Protein AF-A0A7X2MKJ5-F1 (afdb_monomer_lite)

Radius of gyration: 17.14 Å; chains: 1; bounding box: 36×37×46 Å

InterPro domains:
  IPR000829 DAGK family [PF01219] (16-103)
  IPR000829 DAGK family [PS01069] (70-81)
  IPR000829 DAGK family [PTHR34299] (3-103)
  IPR033718 Diacylglycerol kinase, prokaryotic [cd14264] (10-103)
  IPR036945 Diacylglycerol kinase (DAGK) superfamily [G3DSA:1.10.287.3610] (1-103)

pLDDT: mean 90.4, std 9.23, range [49.97, 98.19]

Organism: Enterobacter agglomerans (NCBI:txid549)

Sequence (103 aa):
MANNATGLIRIVKAAGYSWQGLRAAWQHEAAFRQEALAALAAIVIACWLDVDVVSRILMIGAVVLVVIVEILNSAIEAVVDRIGQEHHPLAGRAKDMGSAAVL

Foldseek 3Di:
DPDPDDDPVVVVVVVVVVVVLLVCCCVPPPPLVVLVVVLVVQLVVLVVDPDDPVVSCVSNVVSVVLSVLSSVLVVQLVVLPVVDPDDDPVSVVSNVVSVVSSD

Secondary structure (DSSP, 8-state):
------HHHHHHHHHHHHHHHHHHHHHH-HHHHHHHHHHHHHHHHHHHS---HHHHHHHHHHHHHHHHHHHHHHHHHHHHHTT-SS--HHHHHHHHHHHHHH-

Structure (mmCIF, N/CA/C/O backbone):
data_AF-A0A7X2MKJ5-F1
#
_entry.id   AF-A0A7X2MKJ5-F1
#
loop_
_atom_site.group_PDB
_atom_site.id
_atom_site.type_symbol
_atom_site.label_atom_id
_atom_site.label_alt_id
_atom_site.label_comp_id
_atom_site.label_asym_id
_atom_site.label_entity_id
_atom_site.label_seq_id
_atom_site.pdbx_PDB_ins_code
_atom_site.Cartn_x
_atom_site.Cartn_y
_atom_site.Cartn_z
_atom_site.occupancy
_atom_site.B_iso_or_equiv
_atom_site.auth_seq_id
_atom_site.auth_comp_id
_atom_site.auth_asym_id
_atom_site.auth_atom_id
_atom_site.pdbx_PDB_model_num
ATOM 1 N N . MET A 1 1 ? -0.705 -9.150 20.136 1.00 50.31 1 MET A N 1
ATOM 2 C CA . MET A 1 1 ? -0.404 -10.333 20.978 1.00 50.31 1 MET A CA 1
ATOM 3 C C . MET A 1 1 ? 1.105 -10.435 21.142 1.00 50.31 1 MET A C 1
ATOM 5 O O . MET A 1 1 ? 1.797 -10.408 20.132 1.00 50.31 1 MET A O 1
ATOM 9 N N . ALA A 1 2 ? 1.624 -10.504 22.372 1.00 49.97 2 ALA A N 1
ATOM 10 C CA . ALA A 1 2 ? 3.057 -10.699 22.601 1.00 49.97 2 ALA A CA 1
ATOM 11 C C . ALA A 1 2 ? 3.465 -12.100 22.105 1.00 49.97 2 ALA A C 1
ATOM 13 O O . ALA A 1 2 ? 2.985 -13.112 22.613 1.00 49.97 2 ALA A O 1
ATOM 14 N N . ASN A 1 3 ? 4.276 -12.164 21.046 1.00 59.56 3 ASN A N 1
ATOM 15 C CA . ASN A 1 3 ? 4.669 -13.422 20.417 1.00 59.56 3 ASN A CA 1
ATOM 16 C C . ASN A 1 3 ? 5.967 -13.934 21.060 1.00 59.56 3 ASN A C 1
ATOM 18 O O . ASN A 1 3 ? 7.053 -13.563 20.628 1.00 59.56 3 ASN A O 1
ATOM 22 N N . ASN A 1 4 ? 5.858 -14.818 22.054 1.00 73.56 4 ASN A N 1
ATOM 23 C CA . ASN A 1 4 ? 7.003 -15.460 22.728 1.00 73.56 4 ASN A CA 1
ATOM 24 C C . ASN A 1 4 ? 7.721 -16.521 21.859 1.00 73.56 4 ASN A C 1
ATOM 26 O O . ASN A 1 4 ? 8.469 -17.349 22.371 1.00 73.56 4 ASN A O 1
ATOM 30 N N . ALA A 1 5 ? 7.473 -16.548 20.545 1.00 74.75 5 ALA A N 1
ATOM 31 C CA . ALA A 1 5 ? 8.117 -17.481 19.628 1.00 74.75 5 ALA A CA 1
ATOM 32 C C . ALA A 1 5 ? 9.522 -16.995 19.248 1.00 74.75 5 ALA A C 1
ATOM 34 O O . ALA A 1 5 ? 9.704 -15.842 18.855 1.00 74.75 5 ALA A O 1
ATOM 35 N N . THR A 1 6 ? 10.501 -17.894 19.301 1.00 81.56 6 THR A N 1
ATOM 36 C CA . THR A 1 6 ? 11.894 -17.649 18.903 1.00 81.56 6 THR A CA 1
ATOM 37 C C . THR A 1 6 ? 12.260 -18.456 17.650 1.00 81.56 6 THR A C 1
ATOM 39 O O . THR A 1 6 ? 11.545 -19.376 17.246 1.00 81.56 6 THR A O 1
ATOM 42 N N . GLY A 1 7 ? 13.353 -18.075 16.980 1.00 86.81 7 GLY A N 1
ATOM 43 C CA . GLY A 1 7 ? 13.875 -18.782 15.804 1.00 86.81 7 GLY A CA 1
ATOM 44 C C . GLY A 1 7 ? 12.925 -18.811 14.596 1.00 86.81 7 GLY A C 1
ATOM 45 O O . GLY A 1 7 ? 12.161 -17.872 14.359 1.00 86.81 7 GLY A O 1
ATOM 46 N N . LEU A 1 8 ? 12.966 -19.908 13.833 1.00 89.06 8 LEU A N 1
ATOM 47 C CA . LEU A 1 8 ? 12.167 -20.115 12.613 1.00 89.06 8 LEU A CA 1
ATOM 48 C C . LEU A 1 8 ? 10.653 -20.020 12.863 1.00 89.06 8 LEU A C 1
ATOM 50 O O . LEU A 1 8 ? 9.913 -19.505 12.027 1.00 89.06 8 LEU A O 1
ATOM 54 N N . ILE A 1 9 ? 10.193 -20.433 14.048 1.00 85.81 9 ILE A N 1
ATOM 55 C CA . ILE A 1 9 ? 8.777 -20.372 14.439 1.00 85.81 9 ILE A CA 1
ATOM 56 C C . ILE A 1 9 ? 8.288 -18.916 14.476 1.00 85.81 9 ILE A C 1
ATOM 58 O O . ILE A 1 9 ? 7.144 -18.634 14.113 1.00 85.81 9 ILE A O 1
ATOM 62 N N . ARG A 1 10 ? 9.152 -17.964 14.860 1.00 87.25 10 ARG A N 1
ATOM 63 C CA . ARG A 1 10 ? 8.816 -16.533 14.842 1.00 87.25 10 ARG A CA 1
ATOM 64 C C . ARG A 1 10 ? 8.599 -16.020 13.422 1.00 87.25 10 ARG A C 1
ATOM 66 O O . ARG A 1 10 ? 7.664 -15.257 13.210 1.00 87.25 10 ARG A O 1
ATOM 73 N N . ILE A 1 11 ? 9.441 -16.444 12.478 1.00 87.81 11 ILE A N 1
ATOM 74 C CA . ILE A 1 11 ? 9.372 -16.030 11.069 1.00 87.81 11 ILE A CA 1
ATOM 75 C C . ILE A 1 11 ? 8.066 -16.521 10.444 1.00 87.81 11 ILE A C 1
ATOM 77 O O . ILE A 1 11 ? 7.334 -15.725 9.863 1.00 87.81 11 ILE A O 1
ATOM 81 N N . VAL A 1 12 ? 7.724 -17.797 10.644 1.00 89.19 12 VAL A N 1
ATOM 82 C CA . VAL A 1 12 ? 6.468 -18.372 10.132 1.00 89.19 12 VAL A CA 1
ATOM 83 C C . VAL A 1 12 ? 5.252 -17.654 10.721 1.00 89.19 12 VAL A C 1
ATOM 85 O O . VAL A 1 12 ? 4.336 -17.285 9.989 1.00 89.19 12 VAL A O 1
ATOM 88 N N . LYS A 1 13 ? 5.250 -17.388 12.035 1.00 86.44 13 LYS A N 1
ATOM 89 C CA . LYS A 1 13 ? 4.164 -16.624 12.670 1.00 86.44 13 LYS A CA 1
ATOM 90 C C . LYS A 1 13 ? 4.069 -15.193 12.140 1.00 86.44 13 LYS A C 1
ATOM 92 O O . LYS A 1 13 ? 2.964 -14.728 11.890 1.00 86.44 13 LYS A O 1
ATOM 97 N N . ALA A 1 14 ? 5.199 -14.510 11.955 1.00 85.69 14 ALA A N 1
ATOM 98 C CA . ALA A 1 14 ? 5.227 -13.160 11.401 1.00 85.69 14 ALA A CA 1
ATOM 99 C C . ALA A 1 14 ? 4.658 -13.128 9.975 1.00 85.69 14 ALA A C 1
ATOM 101 O O . ALA A 1 14 ? 3.781 -12.315 9.705 1.00 85.69 14 ALA A O 1
ATOM 102 N N . ALA A 1 15 ? 5.060 -14.067 9.112 1.00 88.06 15 ALA A N 1
ATOM 103 C CA . ALA A 1 15 ? 4.486 -14.214 7.775 1.00 88.06 15 ALA A CA 1
ATOM 104 C C . ALA A 1 15 ? 2.969 -14.476 7.821 1.00 88.06 15 ALA A C 1
ATOM 106 O O . ALA A 1 15 ? 2.215 -13.898 7.040 1.00 88.06 15 ALA A O 1
ATOM 107 N N . GLY A 1 16 ? 2.506 -15.286 8.781 1.00 91.25 16 GLY A N 1
ATOM 108 C CA . GLY A 1 16 ? 1.080 -15.511 9.023 1.00 91.25 16 GLY A CA 1
ATOM 109 C C . GLY A 1 16 ? 0.317 -14.237 9.401 1.00 91.25 16 GLY A C 1
ATOM 110 O O . GLY A 1 16 ? -0.785 -14.023 8.898 1.00 91.25 16 GLY A O 1
ATOM 111 N N . TYR A 1 17 ? 0.893 -13.369 10.239 1.00 88.25 17 TYR A N 1
ATOM 112 C CA . TYR A 1 17 ? 0.285 -12.079 10.584 1.00 88.25 17 TYR A CA 1
ATOM 113 C C . TYR A 1 17 ? 0.281 -11.105 9.403 1.00 88.25 17 TYR A C 1
ATOM 115 O O . TYR A 1 17 ? -0.737 -10.457 9.165 1.00 88.25 17 TYR A O 1
ATOM 123 N N . SER A 1 18 ? 1.362 -11.049 8.621 1.00 90.44 18 SER A N 1
ATOM 124 C CA . SER A 1 18 ? 1.408 -10.245 7.394 1.00 90.44 18 SER A CA 1
ATOM 125 C C . SER A 1 18 ? 0.331 -10.680 6.397 1.00 90.44 18 SER A C 1
ATOM 127 O O . SER A 1 18 ? -0.372 -9.838 5.844 1.00 90.44 18 SER A O 1
ATOM 129 N N . TRP A 1 19 ? 0.139 -11.991 6.216 1.00 91.88 19 TRP A N 1
ATOM 130 C CA . TRP A 1 19 ? -0.919 -12.526 5.355 1.00 91.88 19 TRP A CA 1
ATOM 131 C C . TRP A 1 19 ? -2.322 -12.168 5.853 1.00 91.88 19 TRP A C 1
ATOM 133 O O . TRP A 1 19 ? -3.185 -11.800 5.060 1.00 91.88 19 TRP A O 1
ATOM 143 N N . GLN A 1 20 ? -2.556 -12.245 7.167 1.00 92.44 20 GLN A N 1
ATOM 144 C CA . GLN A 1 20 ? -3.828 -11.823 7.759 1.00 92.44 20 GLN A CA 1
ATOM 145 C C . GLN A 1 20 ? -4.099 -10.334 7.519 1.00 92.44 20 GLN A C 1
ATOM 147 O O . GLN A 1 20 ? -5.221 -9.994 7.155 1.00 92.44 20 GLN A O 1
ATOM 152 N N . GLY A 1 21 ? -3.085 -9.472 7.656 1.00 91.19 21 GLY A N 1
ATOM 153 C CA . GLY A 1 21 ? -3.200 -8.040 7.365 1.00 91.1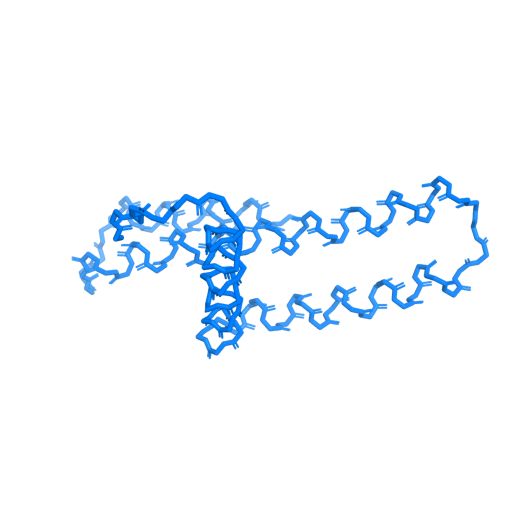9 21 GLY A CA 1
ATOM 154 C C . GLY A 1 21 ? -3.565 -7.762 5.905 1.00 91.19 21 GLY A C 1
ATOM 155 O O . GLY A 1 21 ? -4.545 -7.073 5.642 1.00 91.19 21 GLY A O 1
ATOM 156 N N . LEU A 1 22 ? -2.848 -8.373 4.955 1.00 92.12 22 LEU A N 1
ATOM 157 C CA . LEU A 1 22 ? -3.144 -8.233 3.521 1.00 92.12 22 LEU A CA 1
ATOM 158 C C . LEU A 1 22 ? -4.541 -8.745 3.161 1.00 92.12 22 LEU A C 1
ATOM 160 O O . LEU A 1 22 ? -5.264 -8.114 2.392 1.00 92.12 22 LEU A O 1
ATOM 164 N N . ARG A 1 23 ? -4.943 -9.883 3.735 1.00 93.56 23 ARG A N 1
ATOM 165 C CA . ARG A 1 23 ? -6.288 -10.427 3.535 1.00 93.56 23 ARG A CA 1
ATOM 166 C C . ARG A 1 23 ? -7.358 -9.489 4.090 1.00 93.56 23 ARG A C 1
ATOM 168 O O . ARG A 1 23 ? -8.384 -9.326 3.439 1.00 93.56 23 ARG A O 1
ATOM 175 N N . ALA A 1 24 ? -7.131 -8.896 5.261 1.00 92.62 24 ALA A N 1
ATOM 176 C CA . ALA A 1 24 ? -8.056 -7.940 5.858 1.00 92.62 24 ALA A CA 1
ATOM 177 C C . ALA A 1 24 ? -8.201 -6.691 4.978 1.00 92.62 24 ALA A C 1
ATOM 179 O O . ALA A 1 24 ? -9.330 -6.354 4.632 1.00 92.62 24 ALA A O 1
ATOM 180 N N . ALA A 1 25 ? -7.090 -6.091 4.533 1.00 92.06 25 ALA A N 1
ATOM 181 C CA . ALA A 1 25 ? -7.110 -4.958 3.605 1.00 92.06 25 ALA A CA 1
ATOM 182 C C . ALA A 1 25 ? -7.888 -5.306 2.323 1.00 92.06 25 ALA A C 1
ATOM 184 O O . ALA A 1 25 ? -8.810 -4.602 1.935 1.00 92.06 25 ALA A O 1
ATOM 185 N N . TRP A 1 26 ? -7.628 -6.471 1.720 1.00 92.62 26 TRP A N 1
ATOM 186 C CA . TRP A 1 26 ? -8.364 -6.910 0.530 1.00 92.62 26 TRP A CA 1
ATOM 187 C C . TRP A 1 26 ? -9.867 -7.114 0.765 1.00 92.62 26 TRP A C 1
ATOM 189 O O . TRP A 1 26 ? -10.682 -6.842 -0.118 1.00 92.62 26 TRP A O 1
ATOM 199 N N . GLN A 1 27 ? -10.265 -7.644 1.921 1.00 92.56 27 GLN A N 1
ATOM 200 C CA . GLN A 1 27 ? -11.668 -7.949 2.210 1.00 92.56 27 GLN A CA 1
ATOM 201 C C . GLN A 1 27 ? -12.467 -6.705 2.606 1.00 92.56 27 GLN A C 1
ATOM 203 O O . GLN A 1 27 ? -13.596 -6.542 2.137 1.00 92.56 27 GLN A O 1
ATOM 208 N N . HIS A 1 28 ? -11.885 -5.838 3.428 1.00 90.44 28 HIS A N 1
ATOM 209 C CA . HIS A 1 28 ? -12.589 -4.720 4.047 1.00 90.44 28 HIS A CA 1
ATOM 210 C C . HIS A 1 28 ? -12.427 -3.406 3.280 1.00 90.44 28 HIS A C 1
ATOM 212 O O . HIS A 1 28 ? -13.389 -2.646 3.222 1.00 90.44 28 HIS A O 1
ATOM 218 N N . GLU A 1 29 ? -11.308 -3.200 2.582 1.00 91.25 29 GLU A N 1
ATOM 219 C CA . GLU A 1 29 ? -11.000 -1.917 1.949 1.00 91.25 29 GLU A CA 1
ATOM 220 C C . GLU A 1 29 ? -11.198 -1.958 0.435 1.00 91.25 29 GLU A C 1
ATOM 222 O O . GLU A 1 29 ? -10.505 -2.650 -0.317 1.00 91.25 29 GLU A O 1
ATOM 227 N N . ALA A 1 30 ? -12.199 -1.211 -0.037 1.00 90.19 30 ALA A N 1
ATOM 228 C CA . ALA A 1 30 ? -12.478 -1.099 -1.464 1.00 90.19 30 ALA A CA 1
ATOM 229 C C . ALA A 1 30 ? -11.382 -0.320 -2.207 1.00 90.19 30 ALA A C 1
ATOM 231 O O . ALA A 1 30 ? -11.037 -0.722 -3.320 1.00 90.19 30 ALA A O 1
ATOM 232 N N . ALA A 1 31 ? -10.832 0.728 -1.583 1.00 88.31 31 ALA A N 1
ATOM 233 C CA . ALA A 1 31 ? -9.735 1.532 -2.120 1.00 88.31 31 ALA A CA 1
ATOM 234 C C . ALA A 1 31 ? -8.488 0.665 -2.351 1.00 88.31 31 ALA A C 1
ATOM 236 O O . ALA A 1 31 ? -8.068 0.507 -3.499 1.00 88.31 31 ALA A O 1
ATOM 237 N N . PHE A 1 32 ? -8.039 -0.071 -1.327 1.00 92.75 32 PHE A N 1
ATOM 238 C CA . PHE A 1 32 ? -6.946 -1.039 -1.458 1.00 92.75 32 PHE A CA 1
ATOM 239 C C . PHE A 1 32 ? -7.133 -2.032 -2.614 1.00 92.75 32 PHE A C 1
ATOM 241 O O . PHE A 1 32 ? -6.189 -2.301 -3.353 1.00 92.75 32 PHE A O 1
ATOM 248 N N . ARG A 1 33 ? -8.340 -2.583 -2.824 1.00 94.81 33 ARG A N 1
ATOM 249 C CA . ARG A 1 33 ? -8.585 -3.480 -3.973 1.00 94.81 33 ARG A CA 1
ATOM 250 C C . ARG A 1 33 ? -8.398 -2.773 -5.313 1.00 94.81 33 ARG A C 1
ATOM 252 O O . ARG A 1 33 ? -7.826 -3.362 -6.228 1.00 94.81 33 ARG A O 1
ATOM 259 N N . GLN A 1 34 ? -8.918 -1.555 -5.451 1.00 93.75 34 GLN A N 1
ATOM 260 C CA . GLN A 1 34 ? -8.808 -0.783 -6.691 1.00 93.75 34 GLN A CA 1
ATOM 261 C C . GLN A 1 34 ? -7.350 -0.431 -6.982 1.00 93.75 34 GLN A C 1
ATOM 263 O O . GLN A 1 34 ? -6.871 -0.683 -8.089 1.00 93.75 34 GLN A O 1
ATOM 268 N N . GLU A 1 35 ? -6.629 0.057 -5.978 1.00 94.31 35 GLU A N 1
ATOM 269 C CA . GLU A 1 35 ? -5.219 0.412 -6.106 1.00 94.31 35 GLU A CA 1
ATOM 270 C C . GLU A 1 35 ? -4.328 -0.801 -6.341 1.00 94.31 35 GLU A C 1
ATOM 272 O O . GLU A 1 35 ? -3.475 -0.760 -7.220 1.00 94.31 35 GLU A O 1
ATOM 277 N N . ALA A 1 36 ? -4.552 -1.920 -5.650 1.00 93.88 36 ALA A N 1
ATOM 278 C CA . ALA A 1 36 ? -3.789 -3.145 -5.876 1.00 93.88 36 ALA A CA 1
ATOM 279 C C . ALA A 1 36 ? -3.994 -3.704 -7.297 1.00 93.88 36 ALA A C 1
ATOM 281 O O . ALA A 1 36 ? -3.046 -4.200 -7.912 1.00 93.88 36 ALA A O 1
ATOM 282 N N . LEU A 1 37 ? -5.210 -3.609 -7.848 1.00 96.56 37 LEU A N 1
ATOM 283 C CA . LEU A 1 37 ? -5.480 -3.991 -9.238 1.00 96.56 37 LEU A CA 1
ATOM 284 C C . LEU A 1 37 ? -4.823 -3.026 -10.235 1.00 96.56 37 LEU A C 1
ATOM 286 O O . LEU A 1 37 ? -4.234 -3.479 -11.220 1.00 96.56 37 LEU A O 1
ATOM 290 N N . ALA A 1 38 ? -4.878 -1.718 -9.975 1.00 96.38 38 ALA A N 1
ATOM 291 C CA . ALA A 1 38 ? -4.194 -0.715 -10.789 1.00 96.38 38 ALA A CA 1
ATOM 292 C C . ALA A 1 38 ? -2.667 -0.897 -10.743 1.00 96.38 38 ALA A C 1
ATOM 294 O O . ALA A 1 38 ? -2.009 -0.870 -11.782 1.00 96.38 38 ALA A O 1
ATOM 295 N N . ALA A 1 39 ? -2.115 -1.176 -9.563 1.00 96.38 39 ALA A N 1
ATOM 296 C CA . ALA A 1 39 ? -0.711 -1.484 -9.344 1.00 96.38 39 ALA A CA 1
ATOM 297 C C . ALA A 1 39 ? -0.280 -2.731 -10.123 1.00 96.38 39 ALA A C 1
ATOM 299 O O . ALA A 1 39 ? 0.746 -2.713 -10.803 1.00 96.38 39 ALA A O 1
ATOM 300 N N . LEU A 1 40 ? -1.086 -3.798 -10.093 1.00 97.31 40 LEU A N 1
ATOM 301 C CA . LEU A 1 40 ? -0.830 -5.000 -10.886 1.00 97.31 40 LEU A CA 1
ATOM 302 C C . LEU A 1 40 ? -0.778 -4.680 -12.387 1.00 97.31 40 LEU A C 1
ATOM 304 O O . LEU A 1 40 ? 0.158 -5.100 -13.069 1.00 97.31 40 LEU A O 1
ATOM 308 N N . ALA A 1 41 ? -1.740 -3.906 -12.896 1.00 98.06 41 ALA A N 1
ATOM 309 C CA . ALA A 1 41 ? -1.744 -3.478 -14.294 1.00 98.06 41 ALA A CA 1
ATOM 310 C C . ALA A 1 41 ? -0.509 -2.623 -14.636 1.00 98.06 41 ALA A C 1
ATOM 312 O O . ALA A 1 41 ? 0.152 -2.876 -15.645 1.00 98.06 41 ALA A O 1
ATOM 313 N N . ALA A 1 42 ? -0.144 -1.669 -13.776 1.00 97.75 42 ALA A N 1
ATOM 314 C CA . ALA A 1 42 ? 1.026 -0.814 -13.956 1.00 97.75 42 ALA A CA 1
ATOM 315 C C . ALA A 1 42 ? 2.341 -1.612 -13.968 1.00 97.75 42 ALA A C 1
ATOM 317 O O . ALA A 1 42 ? 3.204 -1.351 -14.805 1.00 97.75 42 ALA A O 1
ATOM 318 N N . ILE A 1 43 ? 2.483 -2.623 -13.104 1.00 97.69 43 ILE A N 1
ATOM 319 C CA . ILE A 1 43 ? 3.654 -3.514 -13.086 1.00 97.69 43 ILE A CA 1
ATOM 320 C C . ILE A 1 43 ? 3.739 -4.332 -14.379 1.00 97.69 43 ILE A C 1
ATOM 322 O O . ILE A 1 43 ? 4.820 -4.449 -14.956 1.00 97.69 43 ILE A O 1
ATOM 326 N N . VAL A 1 44 ? 2.617 -4.870 -14.871 1.00 98.12 44 VAL A N 1
ATOM 327 C CA . VAL A 1 44 ? 2.585 -5.596 -16.154 1.00 98.12 44 VAL A CA 1
ATOM 328 C C . VAL A 1 44 ? 3.025 -4.682 -17.301 1.00 98.12 44 VAL A C 1
ATOM 330 O O . VAL A 1 44 ? 3.863 -5.081 -18.110 1.00 98.12 44 VAL A O 1
ATOM 333 N N . ILE A 1 45 ? 2.528 -3.443 -17.333 1.00 98.00 45 ILE A N 1
ATOM 334 C CA . ILE A 1 45 ? 2.921 -2.437 -18.329 1.00 98.00 45 ILE A CA 1
ATOM 335 C C . ILE A 1 45 ? 4.416 -2.107 -18.213 1.00 98.00 45 ILE A C 1
ATOM 337 O O . ILE A 1 45 ? 5.118 -2.131 -19.221 1.00 98.00 45 ILE A O 1
ATOM 341 N N . ALA A 1 46 ? 4.930 -1.866 -17.003 1.00 97.31 46 ALA A N 1
ATOM 342 C CA . ALA A 1 46 ? 6.346 -1.575 -16.767 1.00 97.31 46 ALA A CA 1
ATOM 343 C C . ALA A 1 46 ? 7.266 -2.724 -17.217 1.00 97.31 46 ALA A C 1
ATOM 345 O O . ALA A 1 46 ? 8.355 -2.488 -17.738 1.00 97.31 46 ALA A O 1
ATOM 346 N N . CYS A 1 47 ? 6.828 -3.975 -17.050 1.00 96.69 47 CYS A N 1
ATOM 347 C CA . CYS A 1 47 ? 7.557 -5.148 -17.527 1.00 96.69 47 CYS A CA 1
ATOM 348 C C . CYS A 1 47 ? 7.533 -5.298 -19.056 1.00 96.69 47 CYS A C 1
ATOM 350 O O . CYS A 1 47 ? 8.482 -5.852 -19.620 1.00 96.69 47 CYS A O 1
ATOM 352 N N . TRP A 1 48 ? 6.468 -4.833 -19.712 1.00 97.81 48 TRP A N 1
ATOM 353 C CA . TRP A 1 48 ? 6.314 -4.903 -21.165 1.00 97.81 48 TRP A CA 1
ATOM 354 C C . TRP A 1 48 ? 7.042 -3.774 -21.905 1.00 97.81 48 TRP A C 1
ATOM 356 O O . TRP A 1 48 ? 7.465 -3.962 -23.043 1.00 97.81 48 TRP A O 1
ATOM 366 N N . LEU A 1 49 ? 7.219 -2.621 -21.258 1.00 97.31 49 LEU A N 1
ATOM 367 C CA . LEU A 1 49 ? 7.865 -1.450 -21.843 1.00 97.31 49 LEU A CA 1
ATOM 368 C C . LEU A 1 49 ? 9.359 -1.695 -22.121 1.00 97.31 49 LEU A C 1
ATOM 370 O O . LEU A 1 49 ? 10.086 -2.226 -21.276 1.00 97.31 49 LEU A O 1
ATOM 374 N N . ASP A 1 50 ? 9.830 -1.258 -23.289 1.00 97.62 50 ASP A N 1
ATOM 375 C CA . ASP A 1 50 ? 11.251 -1.293 -23.648 1.00 97.62 50 ASP A CA 1
ATOM 376 C C . ASP A 1 50 ? 11.984 -0.090 -23.035 1.00 97.62 50 ASP A C 1
ATOM 378 O O . ASP A 1 50 ? 12.152 0.961 -23.650 1.00 97.62 50 ASP A O 1
ATOM 382 N N . VAL A 1 51 ? 12.331 -0.226 -21.757 1.00 97.56 51 VAL A N 1
ATOM 383 C CA . VAL A 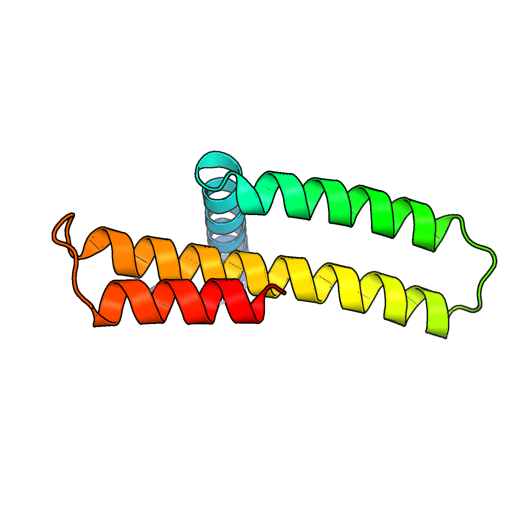1 51 ? 13.080 0.757 -20.967 1.00 97.56 51 VAL A CA 1
ATOM 384 C C . VAL A 1 51 ? 14.244 0.079 -20.266 1.00 97.56 51 VAL A C 1
ATOM 386 O O . VAL A 1 51 ? 14.222 -1.133 -20.022 1.00 97.56 51 VAL A O 1
ATOM 389 N N . ASP A 1 52 ? 15.251 0.867 -19.899 1.00 98.06 52 ASP A N 1
ATOM 390 C CA . ASP A 1 52 ? 16.392 0.354 -19.158 1.00 98.06 52 ASP A CA 1
ATOM 391 C C . ASP A 1 52 ? 15.981 -0.195 -17.778 1.00 98.06 52 ASP A C 1
ATOM 393 O O . ASP A 1 52 ? 14.921 0.107 -17.217 1.00 98.06 52 ASP A O 1
ATOM 397 N N . VAL A 1 53 ? 16.857 -1.029 -17.218 1.00 97.62 53 VAL A N 1
ATOM 398 C CA . VAL A 1 53 ? 16.602 -1.748 -15.966 1.00 97.62 53 VAL A CA 1
ATOM 399 C C . VAL A 1 53 ? 16.357 -0.792 -14.798 1.00 97.62 53 VAL A C 1
ATOM 401 O O . VAL A 1 53 ? 15.507 -1.080 -13.955 1.00 97.62 53 VAL A O 1
ATOM 404 N N . VAL A 1 54 ? 17.061 0.341 -14.740 1.00 98.19 54 VAL A N 1
ATOM 405 C CA . VAL A 1 54 ? 16.927 1.293 -13.631 1.00 98.19 54 VAL A CA 1
ATOM 406 C C . VAL A 1 54 ? 15.566 1.973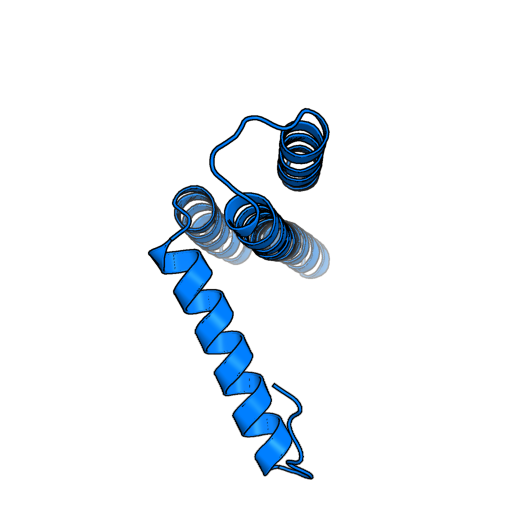 -13.704 1.00 98.19 54 VAL A C 1
ATOM 408 O O . VAL A 1 54 ? 14.842 1.973 -12.709 1.00 98.19 54 VAL A O 1
ATOM 411 N N . SER A 1 55 ? 15.170 2.458 -14.882 1.00 97.94 55 SER A N 1
ATOM 412 C CA . SER A 1 55 ? 13.840 3.042 -15.096 1.00 97.94 55 SER A CA 1
ATOM 413 C C . SER A 1 55 ? 12.722 2.062 -14.734 1.00 97.94 55 SER A C 1
ATOM 415 O O . SER A 1 55 ? 11.793 2.422 -14.010 1.00 97.94 55 SER A O 1
ATOM 417 N N . ARG A 1 56 ? 12.842 0.792 -15.143 1.00 98.12 56 ARG A N 1
ATOM 418 C CA . ARG A 1 56 ? 11.870 -0.256 -14.792 1.00 98.12 56 ARG A CA 1
ATOM 419 C C . ARG A 1 56 ? 11.762 -0.474 -13.282 1.00 98.12 56 ARG A C 1
ATOM 421 O O . ARG A 1 56 ? 10.653 -0.567 -12.756 1.00 98.12 56 ARG A O 1
ATOM 428 N N . ILE A 1 57 ? 12.897 -0.547 -12.583 1.00 97.94 57 ILE A N 1
ATOM 429 C CA . ILE A 1 57 ? 12.931 -0.698 -11.121 1.00 97.94 57 ILE A CA 1
ATOM 430 C C . ILE A 1 57 ? 12.280 0.508 -10.442 1.00 97.94 57 ILE A C 1
ATOM 432 O O . ILE A 1 57 ? 11.504 0.315 -9.511 1.00 97.94 57 ILE A O 1
ATOM 436 N N . LEU A 1 58 ? 12.548 1.730 -10.910 1.00 98.19 58 LEU A N 1
ATOM 437 C CA . LEU A 1 58 ? 11.945 2.944 -10.354 1.00 98.19 58 LEU A CA 1
ATOM 438 C C . LEU A 1 58 ? 10.426 2.973 -10.558 1.00 98.19 58 LEU A C 1
ATOM 440 O O . LEU A 1 58 ? 9.701 3.294 -9.619 1.00 98.19 58 LEU A O 1
ATOM 444 N N . MET A 1 59 ? 9.934 2.576 -11.736 1.00 98.00 59 MET A N 1
ATOM 445 C CA . MET A 1 59 ? 8.495 2.484 -12.013 1.00 98.00 59 MET A CA 1
ATOM 446 C C . MET A 1 59 ? 7.805 1.471 -11.095 1.00 98.00 59 MET A C 1
ATOM 448 O O . MET A 1 59 ? 6.814 1.796 -10.444 1.00 98.00 59 MET A O 1
ATOM 452 N N . ILE A 1 60 ? 8.344 0.249 -11.009 1.00 97.75 60 ILE A N 1
ATOM 453 C CA . ILE A 1 60 ? 7.790 -0.795 -10.136 1.00 97.75 60 ILE A CA 1
ATOM 454 C C . ILE A 1 60 ? 7.891 -0.366 -8.668 1.00 97.75 60 ILE A C 1
ATOM 456 O O . ILE A 1 60 ? 6.940 -0.538 -7.911 1.00 97.75 60 ILE A O 1
ATOM 460 N N . GLY A 1 61 ? 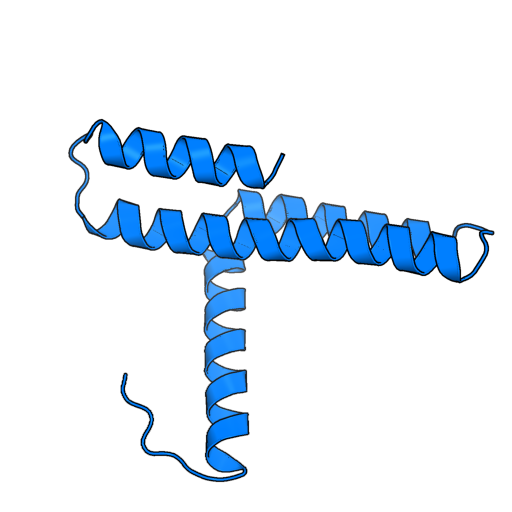9.018 0.222 -8.266 1.00 97.75 61 GLY A N 1
ATOM 461 C CA . GLY A 1 61 ? 9.252 0.708 -6.909 1.00 97.75 61 GLY A CA 1
ATOM 462 C C . GLY A 1 61 ? 8.261 1.791 -6.489 1.00 97.75 61 GLY A C 1
ATOM 463 O O . GLY A 1 61 ? 7.728 1.717 -5.385 1.00 97.75 61 GLY A O 1
ATOM 464 N N . ALA A 1 62 ? 7.959 2.744 -7.374 1.00 96.75 62 ALA A N 1
ATOM 465 C CA . ALA A 1 62 ? 6.952 3.773 -7.126 1.00 96.75 62 ALA A CA 1
ATOM 466 C C . ALA A 1 62 ? 5.558 3.161 -6.921 1.00 96.75 62 ALA A C 1
ATOM 468 O O . ALA A 1 62 ? 4.876 3.491 -5.957 1.00 96.75 62 ALA A O 1
ATOM 469 N N . VAL A 1 63 ? 5.166 2.205 -7.768 1.00 96.69 63 VAL A N 1
ATOM 470 C CA . VAL A 1 63 ? 3.876 1.506 -7.643 1.00 96.69 63 VAL A CA 1
ATOM 471 C C . VAL A 1 63 ? 3.792 0.699 -6.342 1.00 96.69 63 VAL A C 1
ATOM 473 O O . VAL A 1 63 ? 2.778 0.732 -5.649 1.00 96.69 63 VAL A O 1
ATOM 476 N N . VAL A 1 64 ? 4.863 -0.009 -5.977 1.00 96.12 64 VAL A N 1
ATOM 477 C CA . VAL A 1 64 ? 4.930 -0.758 -4.713 1.00 96.12 64 VAL A CA 1
ATOM 478 C C . VAL A 1 64 ? 4.838 0.179 -3.507 1.00 96.12 64 VAL A C 1
ATOM 480 O O . VAL A 1 64 ? 4.192 -0.174 -2.522 1.00 96.12 64 VAL A O 1
ATOM 483 N N . LEU A 1 65 ? 5.447 1.367 -3.576 1.00 96.38 65 LEU A N 1
ATOM 484 C CA . LEU A 1 65 ? 5.363 2.359 -2.506 1.00 96.38 65 LEU A CA 1
ATOM 485 C C . LEU A 1 65 ? 3.917 2.807 -2.265 1.00 96.38 65 LEU A C 1
ATOM 487 O O . LEU A 1 65 ? 3.505 2.830 -1.109 1.00 96.38 65 LEU A O 1
ATOM 491 N N . VAL A 1 66 ? 3.142 3.074 -3.321 1.00 95.44 66 VAL A N 1
ATOM 492 C CA . VAL A 1 66 ? 1.715 3.431 -3.197 1.00 95.44 66 VAL A CA 1
ATOM 493 C C . VAL A 1 66 ? 0.947 2.333 -2.457 1.00 95.44 66 VAL A C 1
ATOM 495 O O . VAL A 1 66 ? 0.300 2.609 -1.453 1.00 95.44 66 VAL A O 1
ATOM 498 N N . VAL A 1 67 ? 1.120 1.063 -2.849 1.00 95.12 67 VAL A N 1
ATOM 499 C CA . VAL A 1 67 ? 0.461 -0.074 -2.173 1.00 95.12 67 VAL A CA 1
ATOM 500 C C . VAL A 1 67 ? 0.847 -0.168 -0.690 1.00 95.12 67 VAL A C 1
ATOM 502 O O . VAL A 1 67 ? 0.013 -0.508 0.148 1.00 95.12 67 VAL A O 1
ATOM 505 N N . ILE A 1 68 ? 2.106 0.122 -0.340 1.00 95.12 68 ILE A N 1
ATOM 506 C CA . ILE A 1 68 ? 2.550 0.153 1.062 1.00 95.12 68 ILE A CA 1
ATOM 507 C C . ILE A 1 68 ? 1.844 1.276 1.824 1.00 95.12 68 ILE A C 1
ATOM 509 O O . ILE A 1 68 ? 1.362 1.037 2.932 1.00 95.12 68 ILE A O 1
ATOM 513 N N . VAL A 1 69 ? 1.798 2.481 1.255 1.00 95.81 69 VAL A N 1
ATOM 514 C CA . VAL A 1 69 ? 1.157 3.636 1.894 1.00 95.81 69 VAL A CA 1
ATOM 515 C C . VAL A 1 69 ? -0.339 3.394 2.078 1.00 95.81 69 VAL A C 1
ATOM 517 O O . VAL A 1 69 ? -0.854 3.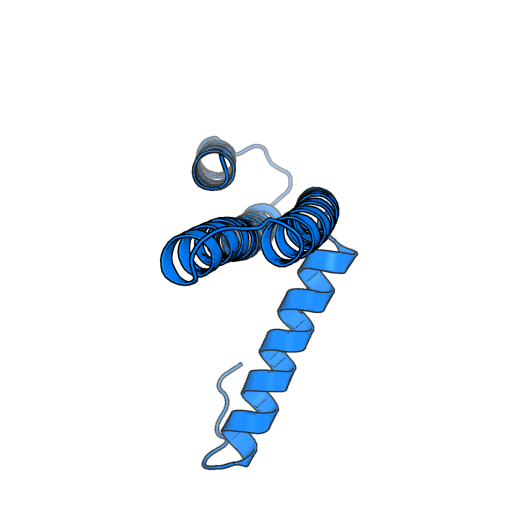677 3.155 1.00 95.81 69 VAL A O 1
ATOM 520 N N . GLU A 1 70 ? -1.004 2.759 1.118 1.00 94.88 70 GLU A N 1
ATOM 521 C CA . GLU A 1 70 ? -2.422 2.414 1.230 1.00 94.88 70 GLU A CA 1
ATOM 522 C C . GLU A 1 70 ? -2.689 1.380 2.336 1.00 94.88 70 GLU A C 1
ATOM 524 O O . GLU A 1 70 ? -3.605 1.553 3.136 1.00 94.88 70 GLU A O 1
ATOM 529 N N . ILE A 1 71 ? -1.838 0.356 2.498 1.00 94.06 71 ILE A N 1
ATOM 530 C CA . ILE A 1 71 ? -1.949 -0.580 3.639 1.00 94.06 71 ILE A CA 1
ATOM 531 C C . ILE A 1 71 ? -1.807 0.161 4.977 1.00 94.06 71 ILE A C 1
ATOM 533 O O . ILE A 1 71 ? -2.496 -0.166 5.949 1.00 94.06 71 ILE A O 1
ATOM 537 N N . LEU A 1 72 ? -0.900 1.141 5.050 1.00 94.38 72 LEU A N 1
ATOM 538 C CA . LEU A 1 72 ? -0.734 1.972 6.242 1.00 94.38 72 LEU A CA 1
ATOM 539 C C . LEU A 1 72 ? -1.962 2.860 6.475 1.00 94.38 72 LEU A C 1
ATOM 541 O O . LEU A 1 72 ? -2.413 2.952 7.618 1.00 94.38 72 LEU A O 1
ATOM 545 N N . ASN A 1 73 ? -2.522 3.455 5.419 1.00 94.50 73 ASN A N 1
ATOM 546 C CA . ASN A 1 73 ? -3.749 4.241 5.485 1.00 94.50 73 ASN A CA 1
ATOM 547 C C . ASN A 1 73 ? -4.917 3.392 6.014 1.00 94.50 73 ASN A C 1
ATOM 549 O O . ASN A 1 73 ? -5.506 3.734 7.039 1.00 94.50 73 ASN A O 1
ATOM 553 N N . SER A 1 74 ? -5.152 2.212 5.435 1.00 92.00 74 SER A N 1
ATOM 554 C CA . SER A 1 74 ? -6.165 1.257 5.906 1.00 92.00 74 SER A CA 1
ATOM 555 C C . SER A 1 74 ? -5.976 0.863 7.377 1.00 92.00 74 SER A C 1
ATOM 557 O O . SER A 1 74 ? -6.938 0.719 8.132 1.00 92.00 74 SER A O 1
ATOM 559 N N . ALA A 1 75 ? -4.728 0.690 7.826 1.00 92.19 75 ALA A N 1
ATOM 560 C CA . ALA A 1 75 ? -4.443 0.387 9.227 1.00 92.19 75 ALA A CA 1
ATOM 561 C C . ALA A 1 75 ? -4.794 1.560 10.159 1.00 92.19 75 ALA A C 1
ATOM 563 O O . ALA A 1 75 ? -5.311 1.332 11.257 1.00 92.19 75 ALA A O 1
ATOM 564 N N . ILE A 1 76 ? -4.530 2.801 9.736 1.00 91.62 76 ILE A N 1
ATOM 565 C CA . ILE A 1 76 ? -4.925 4.012 10.470 1.00 91.62 76 ILE A CA 1
ATOM 566 C C . ILE A 1 76 ? -6.450 4.111 10.521 1.00 91.62 76 ILE A C 1
ATOM 568 O O . ILE A 1 76 ? -6.998 4.287 11.610 1.00 91.62 76 ILE A O 1
ATOM 572 N N . GLU A 1 77 ? -7.135 3.933 9.393 1.00 90.50 77 GLU A N 1
ATOM 573 C CA . GLU A 1 77 ? -8.599 3.952 9.314 1.00 90.50 77 GLU A CA 1
ATOM 574 C C . GLU A 1 77 ? -9.229 2.913 10.244 1.00 90.50 77 GLU A C 1
ATOM 576 O O . GLU A 1 77 ? -10.068 3.272 11.070 1.00 90.50 77 GLU A O 1
ATOM 581 N N . ALA A 1 78 ? -8.738 1.670 10.238 1.00 91.06 78 ALA A N 1
ATOM 582 C CA . ALA A 1 78 ? -9.223 0.618 11.132 1.00 91.06 78 ALA A CA 1
ATOM 583 C C . ALA A 1 78 ? -9.049 0.964 12.625 1.00 91.06 78 ALA A C 1
ATOM 585 O O . ALA A 1 78 ? -9.890 0.613 13.461 1.00 91.06 78 ALA A O 1
ATOM 586 N N . VAL A 1 79 ? -7.957 1.648 12.989 1.00 91.06 79 VAL A N 1
ATOM 587 C CA . VAL A 1 79 ? -7.732 2.119 14.365 1.00 91.06 79 VAL A CA 1
ATOM 588 C C . VAL A 1 79 ? -8.674 3.268 14.713 1.00 91.06 79 VAL A C 1
ATOM 590 O O . VAL A 1 79 ? -9.236 3.271 15.811 1.00 91.06 79 VAL A O 1
ATOM 593 N N . VAL A 1 80 ? -8.853 4.222 13.800 1.00 90.12 80 VAL A N 1
ATOM 594 C CA . VAL A 1 80 ? -9.735 5.380 13.983 1.00 90.12 80 VAL A CA 1
ATOM 595 C C . VAL A 1 80 ? -11.196 4.931 14.105 1.00 90.12 80 VAL A C 1
ATOM 597 O O . VAL A 1 80 ? -11.884 5.354 15.034 1.00 90.12 80 VAL A O 1
ATOM 600 N N . ASP A 1 81 ? -11.641 4.000 13.263 1.00 87.25 81 ASP A N 1
ATOM 601 C CA . ASP A 1 81 ? -13.023 3.503 13.225 1.00 87.25 81 ASP A CA 1
ATOM 602 C C . ASP A 1 81 ? -13.405 2.657 14.436 1.00 87.25 81 ASP A C 1
ATOM 604 O O . ASP A 1 81 ? -14.576 2.585 14.818 1.00 87.25 81 ASP A O 1
AT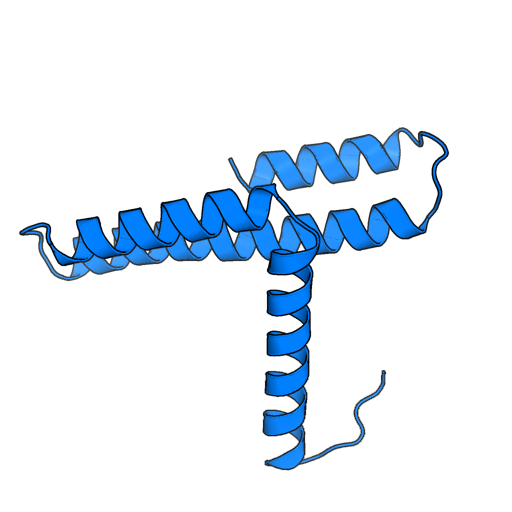OM 608 N N . ARG A 1 82 ? -12.418 2.065 15.113 1.00 88.12 82 ARG A N 1
ATOM 609 C CA . ARG A 1 82 ? -12.642 1.353 16.374 1.00 88.12 82 ARG A CA 1
ATOM 610 C C . ARG A 1 82 ? -13.101 2.280 17.510 1.00 88.12 82 ARG A C 1
ATOM 612 O O . ARG A 1 82 ? -13.714 1.790 18.458 1.00 88.12 82 ARG A O 1
ATOM 619 N N . ILE A 1 83 ? -12.772 3.574 17.473 1.00 80.69 83 ILE A N 1
ATOM 620 C CA . ILE A 1 83 ? -12.977 4.496 18.608 1.00 80.69 83 ILE A CA 1
ATOM 621 C C . ILE A 1 83 ? -14.454 4.922 18.753 1.00 80.69 83 ILE A C 1
ATOM 623 O O . ILE A 1 83 ? -14.875 5.244 19.863 1.00 80.69 83 ILE A O 1
ATOM 627 N N . GLY A 1 84 ? -15.268 4.833 17.693 1.00 67.69 84 GLY A N 1
ATOM 628 C CA . GLY A 1 84 ? -16.718 5.065 17.738 1.00 67.69 84 GLY A CA 1
ATOM 629 C C . GLY A 1 84 ? -17.270 5.718 16.466 1.00 67.69 84 GLY A C 1
ATOM 630 O O . GLY A 1 84 ? -16.523 6.279 15.675 1.00 67.69 84 GLY A O 1
ATOM 631 N N . GLN A 1 85 ? -18.593 5.659 16.276 1.00 64.69 85 GLN A N 1
ATOM 632 C CA . GLN A 1 85 ? -19.309 6.258 15.128 1.00 64.69 85 GLN A CA 1
ATOM 633 C C . GLN A 1 85 ? -19.557 7.771 15.293 1.00 64.69 85 GLN A C 1
ATOM 635 O O . GLN A 1 85 ? -20.100 8.425 14.402 1.00 64.69 85 GLN A O 1
ATOM 640 N N . GLU A 1 86 ? -19.194 8.336 16.446 1.00 71.88 86 GLU A N 1
ATOM 641 C CA . GLU A 1 86 ? -19.333 9.763 16.711 1.00 71.88 86 GLU A CA 1
ATOM 642 C C . GLU A 1 86 ? -18.271 10.535 15.927 1.00 71.88 86 GLU A C 1
ATOM 644 O O . GLU A 1 86 ? -17.073 10.271 16.037 1.00 71.88 86 GLU A O 1
ATOM 649 N N . HIS A 1 87 ? -18.712 11.495 15.116 1.00 71.19 87 HIS A N 1
ATOM 650 C CA . HIS A 1 87 ? -17.809 12.308 14.312 1.00 71.19 87 HIS A CA 1
ATOM 651 C C . HIS A 1 87 ? -16.904 13.150 15.220 1.00 71.19 87 HIS A C 1
ATOM 653 O O . HIS A 1 87 ? -17.318 14.176 15.759 1.00 71.19 87 HIS A O 1
ATOM 659 N N . HIS A 1 88 ? -15.647 12.727 15.370 1.00 85.00 88 HIS A N 1
ATOM 660 C CA . HIS A 1 88 ? -14.636 13.485 16.094 1.00 85.00 88 HIS A CA 1
ATOM 661 C C . HIS A 1 88 ? -13.747 14.261 15.107 1.00 85.00 88 HIS A C 1
ATOM 663 O O . HIS A 1 88 ? -13.151 13.648 14.218 1.00 85.00 88 HIS A O 1
ATOM 669 N N . PRO A 1 89 ? -13.555 15.584 15.269 1.00 88.12 89 PRO A N 1
ATOM 670 C CA . PRO A 1 89 ? -12.757 16.386 14.335 1.00 88.12 89 PRO A CA 1
ATOM 671 C C . PRO A 1 89 ? -11.329 15.864 14.110 1.00 88.12 89 PRO A C 1
ATOM 673 O O . PRO A 1 89 ? -10.796 15.959 13.009 1.00 88.12 89 PRO A O 1
ATOM 676 N N . LEU A 1 90 ? -10.698 15.289 15.142 1.00 88.94 90 LEU A N 1
ATOM 677 C CA . LEU A 1 90 ? -9.364 14.683 15.008 1.00 88.94 90 LEU A CA 1
ATOM 678 C C . LEU A 1 90 ? -9.374 13.352 14.244 1.00 88.94 90 LEU A C 1
ATOM 680 O O . LEU A 1 90 ? -8.396 13.056 13.568 1.00 88.94 90 LEU A O 1
ATOM 684 N N . ALA A 1 91 ? -10.456 12.573 14.337 1.00 89.50 91 ALA A N 1
ATOM 685 C CA . ALA A 1 91 ? -10.606 11.331 13.582 1.00 89.50 91 ALA A CA 1
ATOM 686 C C . ALA A 1 91 ? -10.719 11.633 12.082 1.00 89.50 91 ALA A C 1
ATOM 688 O O . ALA A 1 91 ? -10.013 11.017 11.291 1.00 89.50 91 ALA A O 1
ATOM 689 N N . GLY A 1 92 ? -11.514 12.649 11.717 1.00 88.69 92 GLY A N 1
ATOM 690 C CA . GLY A 1 92 ? -11.587 13.149 10.340 1.00 88.69 92 GLY A CA 1
ATOM 691 C C . GLY A 1 92 ? -10.214 13.564 9.811 1.00 88.69 92 GLY A C 1
ATOM 692 O O . GLY A 1 92 ? -9.746 13.005 8.830 1.00 88.69 92 GLY A O 1
ATOM 693 N N . ARG A 1 93 ? -9.492 14.422 10.546 1.00 92.00 93 ARG A N 1
ATOM 694 C CA . ARG A 1 93 ? -8.136 14.852 10.152 1.00 92.00 93 ARG A CA 1
ATOM 695 C C . ARG A 1 93 ? -7.153 13.693 9.982 1.00 92.00 93 ARG A C 1
ATOM 697 O O . ARG A 1 93 ? -6.302 13.756 9.103 1.00 92.00 93 ARG A O 1
ATOM 704 N N . ALA A 1 94 ? -7.222 12.670 10.836 1.00 91.69 94 ALA A N 1
ATOM 705 C CA . ALA A 1 94 ? -6.353 11.500 10.719 1.00 91.69 94 ALA A CA 1
ATOM 706 C C . ALA A 1 94 ? -6.603 10.744 9.406 1.00 91.69 94 ALA A C 1
ATOM 708 O O . ALA A 1 94 ? -5.639 10.394 8.730 1.00 91.69 94 ALA A O 1
ATOM 709 N N . LYS A 1 95 ? -7.875 10.561 9.029 1.00 91.06 95 LYS A N 1
ATOM 710 C CA . LYS A 1 95 ? -8.259 9.963 7.744 1.00 91.06 95 LYS A CA 1
ATOM 711 C C . LYS A 1 95 ? -7.843 10.839 6.566 1.00 91.06 95 LYS A C 1
ATOM 713 O O . LYS A 1 95 ? -7.191 10.345 5.660 1.00 91.06 95 LYS A O 1
ATOM 718 N N . ASP A 1 96 ? -8.108 12.144 6.632 1.00 93.56 96 ASP A N 1
ATOM 719 C CA . ASP A 1 96 ? -7.748 13.087 5.565 1.00 93.56 96 ASP A CA 1
ATOM 720 C C . ASP A 1 96 ? -6.237 13.080 5.286 1.00 93.56 96 ASP A C 1
ATOM 722 O O . ASP A 1 96 ? -5.810 13.057 4.134 1.00 93.56 96 ASP A O 1
ATOM 726 N N . MET A 1 97 ? -5.412 13.074 6.339 1.00 94.50 97 MET A N 1
ATOM 727 C CA . MET A 1 97 ? -3.954 12.991 6.202 1.00 94.50 97 MET A CA 1
ATOM 728 C C . MET A 1 97 ? -3.494 11.633 5.665 1.00 94.50 97 MET A C 1
ATOM 730 O O . MET A 1 97 ? -2.542 11.588 4.889 1.00 94.50 97 MET A O 1
ATOM 734 N N . GLY A 1 98 ? -4.151 10.545 6.076 1.00 92.94 98 GLY A N 1
ATOM 735 C CA . GLY A 1 98 ? -3.885 9.206 5.561 1.00 92.94 98 GLY A CA 1
ATOM 736 C C . GLY A 1 98 ? -4.169 9.113 4.062 1.00 92.94 98 GLY A C 1
ATOM 737 O O . GLY A 1 98 ? -3.272 8.773 3.295 1.00 92.94 98 GLY A O 1
ATOM 738 N N . SER A 1 99 ? -5.353 9.549 3.628 1.00 91.50 99 SER A N 1
ATOM 739 C CA . SER A 1 99 ? -5.718 9.629 2.209 1.00 91.50 99 SER A CA 1
ATOM 740 C C . SER A 1 99 ? -4.798 10.567 1.417 1.00 91.50 99 SER A C 1
ATOM 742 O O . SER A 1 99 ? -4.435 10.265 0.285 1.00 91.50 99 SER A O 1
ATOM 744 N N . ALA A 1 100 ? -4.369 11.691 2.003 1.00 93.56 100 ALA A N 1
ATOM 745 C CA . ALA A 1 100 ? -3.434 12.612 1.353 1.00 93.56 100 ALA A CA 1
ATOM 746 C C . ALA A 1 100 ? -2.026 12.025 1.167 1.00 93.56 100 ALA A C 1
ATOM 748 O O . ALA A 1 100 ? -1.313 12.463 0.271 1.00 93.56 100 ALA A O 1
ATOM 749 N N . ALA A 1 101 ? -1.610 11.067 2.002 1.00 93.12 101 ALA A N 1
ATOM 750 C CA . ALA A 1 101 ? -0.329 10.386 1.837 1.00 93.12 101 ALA A CA 1
ATOM 751 C C . ALA A 1 101 ? -0.343 9.376 0.677 1.00 93.12 101 ALA A C 1
ATOM 753 O O . ALA A 1 101 ? 0.717 9.090 0.125 1.00 93.12 101 ALA A O 1
ATOM 754 N N . VAL A 1 102 ? -1.519 8.833 0.342 1.00 91.00 102 VAL A N 1
ATOM 755 C CA . VAL A 1 102 ? -1.720 7.865 -0.751 1.00 91.00 102 VAL A CA 1
ATOM 756 C C . VAL A 1 102 ? -1.677 8.541 -2.131 1.00 91.00 102 VAL A C 1
ATOM 758 O O . VAL A 1 102 ? -1.273 7.903 -3.102 1.00 91.00 102 VAL A O 1
ATOM 761 N N . LEU A 1 103 ? -2.061 9.825 -2.205 1.00 83.94 103 LEU A N 1
ATOM 762 C CA . LEU A 1 103 ? -2.072 10.653 -3.423 1.00 83.94 103 LEU A CA 1
ATOM 763 C C . LEU A 1 103 ? -0.674 10.867 -4.028 1.00 83.94 103 LEU A C 1
ATOM 765 O O . LEU A 1 103 ? -0.567 10.757 -5.272 1.00 83.94 103 LEU A O 1
#